Protein AF-S4P3L7-F1 (afdb_monomer_lite)

Radius of gyration: 20.75 Å; chains: 1; bounding box: 25×69×51 Å

Organism: NCBI:txid116150

InterPro domains:
  IPR006578 MADF domain [PF10545] (43-92)

Secondary structure (DSSP, 8-state):
-----------------S--TT------HHHHHHHHHHHHHH-HHHH-TTSGGGG-HHHHHHHHHHHHHHTTS-HHHHHHHHHHHHHHHHT-

Foldseek 3Di:
DDDDDDDPPPDPPPCPPPPAQDPDQDDDPVNLVVLVVCCVPPVCLCPPPPDPNVPPPVSNLVVLCVSCVVRVHHSVNSVVSVVVVVVVVVVD

pLDDT: mean 81.28, std 17.54, range [42.81, 95.0]

Structure (mmCIF, N/CA/C/O backbone):
data_AF-S4P3L7-F1
#
_entry.id   AF-S4P3L7-F1
#
loop_
_atom_site.group_PDB
_atom_site.id
_atom_site.type_symbol
_atom_site.label_atom_id
_atom_site.label_alt_id
_atom_site.label_comp_id
_atom_site.label_asym_id
_atom_site.label_entity_id
_atom_site.label_seq_id
_atom_site.pdbx_PDB_ins_code
_atom_site.Cartn_x
_atom_site.Cartn_y
_atom_site.Cartn_z
_atom_site.occupancy
_atom_site.B_iso_or_equiv
_atom_site.auth_seq_id
_atom_site.auth_comp_id
_atom_site.auth_asym_id
_atom_site.auth_atom_id
_atom_site.pdbx_PDB_model_num
ATOM 1 N N . MET A 1 1 ? 4.671 55.329 -33.146 1.00 55.16 1 MET A N 1
ATOM 2 C CA . MET A 1 1 ? 4.299 54.296 -34.125 1.00 55.16 1 MET A CA 1
ATOM 3 C C . MET A 1 1 ? 5.479 53.339 -34.111 1.00 55.16 1 MET A C 1
ATOM 5 O O . MET A 1 1 ? 6.528 53.740 -34.582 1.00 55.16 1 MET A O 1
ATOM 9 N N . ASP A 1 2 ? 5.501 52.228 -33.372 1.00 48.59 2 ASP A N 1
ATOM 10 C CA . ASP A 1 2 ? 4.436 51.346 -32.862 1.00 48.59 2 ASP A CA 1
ATOM 11 C C . ASP A 1 2 ? 4.956 50.683 -31.560 1.00 48.59 2 ASP A C 1
ATOM 13 O O . ASP A 1 2 ? 6.136 50.365 -31.460 1.00 48.59 2 ASP A O 1
ATOM 17 N N . SER A 1 3 ? 4.222 50.769 -30.446 1.00 50.81 3 SER A N 1
ATOM 18 C CA . SER A 1 3 ? 3.443 49.668 -29.838 1.00 50.81 3 SER A CA 1
ATOM 19 C C . SER A 1 3 ? 4.283 48.421 -29.492 1.00 50.81 3 SER A C 1
ATOM 21 O O . SER A 1 3 ? 4.708 47.693 -30.374 1.00 50.81 3 SER A O 1
ATOM 23 N N . ASN A 1 4 ? 4.6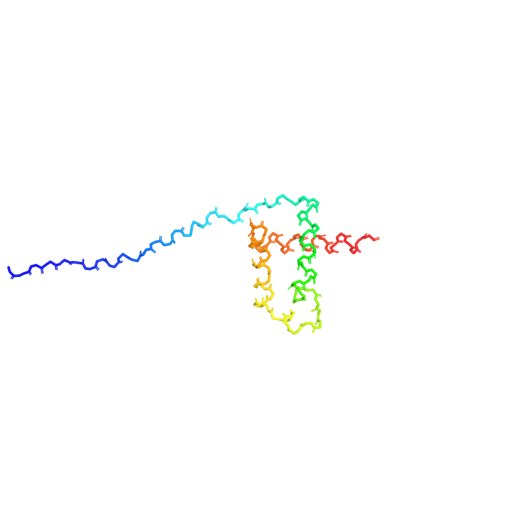41 48.229 -28.216 1.00 46.97 4 ASN A N 1
ATOM 24 C CA . ASN A 1 4 ? 3.905 47.466 -27.178 1.00 46.97 4 ASN A CA 1
ATOM 25 C C . ASN A 1 4 ? 4.491 46.034 -27.060 1.00 46.97 4 ASN A C 1
ATOM 27 O O . ASN A 1 4 ? 4.416 45.263 -28.004 1.00 46.97 4 ASN A O 1
ATOM 31 N N . THR A 1 5 ? 5.310 45.737 -26.048 1.00 52.34 5 THR A N 1
ATOM 32 C CA . THR A 1 5 ? 4.957 45.265 -24.687 1.00 52.34 5 THR A CA 1
ATOM 33 C C . THR A 1 5 ? 4.868 43.741 -24.590 1.00 52.34 5 THR A C 1
ATOM 35 O O . THR A 1 5 ? 4.094 43.097 -25.287 1.00 52.34 5 THR A O 1
ATOM 38 N N . SER A 1 6 ? 5.701 43.225 -23.682 1.00 49.41 6 SER A N 1
ATOM 39 C CA . SER A 1 6 ? 5.791 41.888 -23.093 1.00 49.41 6 SER A CA 1
ATOM 40 C C . SER A 1 6 ? 4.649 40.907 -23.363 1.00 49.41 6 SER A C 1
ATOM 42 O O . SER A 1 6 ? 3.550 41.056 -22.832 1.00 49.41 6 SER A O 1
ATOM 44 N N . SER A 1 7 ? 4.985 39.799 -24.025 1.00 52.19 7 SER A N 1
ATOM 45 C CA . SER A 1 7 ? 4.275 38.530 -23.857 1.00 52.19 7 SER A CA 1
ATOM 46 C C . SER A 1 7 ? 4.687 37.899 -22.529 1.00 52.19 7 SER A C 1
ATOM 48 O O . SER A 1 7 ? 5.708 37.223 -22.434 1.00 52.19 7 SER A O 1
ATOM 50 N N . THR A 1 8 ? 3.905 38.134 -21.480 1.00 50.09 8 THR A N 1
ATOM 51 C CA . THR A 1 8 ? 3.889 37.252 -20.310 1.00 50.09 8 THR A CA 1
ATOM 52 C C . THR A 1 8 ? 3.075 36.018 -20.674 1.00 50.09 8 THR A C 1
ATOM 54 O O . THR A 1 8 ? 1.845 36.076 -20.700 1.00 50.09 8 THR A O 1
ATOM 57 N N . GLU A 1 9 ? 3.749 34.906 -20.969 1.00 54.69 9 GLU A N 1
ATOM 58 C CA . GLU A 1 9 ? 3.099 33.598 -20.988 1.00 54.69 9 GLU A CA 1
ATOM 59 C C . GLU A 1 9 ? 2.686 33.251 -19.555 1.00 54.69 9 GLU A C 1
ATOM 61 O O . GLU A 1 9 ? 3.486 32.852 -18.710 1.00 54.69 9 GLU A O 1
ATOM 66 N N . LEU A 1 10 ? 1.405 33.473 -19.272 1.00 54.72 10 LEU A N 1
ATOM 67 C CA . LEU A 1 10 ? 0.716 32.950 -18.105 1.00 54.72 10 LEU A CA 1
ATOM 68 C C . LEU A 1 10 ? 0.552 31.441 -18.300 1.00 54.72 10 LEU A C 1
ATOM 70 O O . LEU A 1 10 ? -0.467 30.968 -18.796 1.00 54.72 10 LEU A O 1
ATOM 74 N N . THR A 1 11 ? 1.562 30.672 -17.902 1.00 59.09 11 THR A N 1
ATOM 75 C CA . THR A 1 11 ? 1.355 29.256 -17.604 1.00 59.09 11 THR A CA 1
ATOM 76 C C . THR A 1 11 ? 0.433 29.162 -16.387 1.00 59.09 11 THR A C 1
ATOM 78 O O . THR A 1 11 ? 0.733 29.794 -15.366 1.00 59.09 11 THR A O 1
ATOM 81 N N . PRO A 1 12 ? -0.678 28.409 -16.453 1.00 53.09 12 PRO A N 1
ATOM 82 C CA . PRO A 1 12 ? -1.560 28.231 -15.315 1.00 53.09 12 PRO A CA 1
ATOM 83 C C . PRO A 1 12 ? -0.773 27.560 -14.194 1.00 53.09 12 PRO A C 1
ATOM 85 O O . PRO A 1 12 ? -0.315 26.421 -14.301 1.00 53.09 12 PRO A O 1
ATOM 88 N N . LYS A 1 13 ? -0.606 28.334 -13.125 1.00 46.19 13 LYS A N 1
ATOM 89 C CA . LYS A 1 13 ? -0.109 27.934 -11.820 1.00 46.19 13 LYS A CA 1
ATOM 90 C C . LYS A 1 13 ? -0.986 26.771 -11.352 1.00 46.19 13 LYS A C 1
ATOM 92 O O . LYS A 1 13 ? -2.075 26.974 -10.828 1.00 46.19 13 LYS A O 1
ATOM 97 N N . THR A 1 14 ? -0.548 25.543 -11.619 1.00 48.56 14 THR A N 1
ATOM 98 C CA . THR A 1 14 ? -1.096 24.379 -10.928 1.00 48.56 14 THR A CA 1
ATOM 99 C C . THR A 1 14 ? -0.515 24.474 -9.531 1.00 48.56 14 THR A C 1
ATOM 101 O O . THR A 1 14 ? 0.594 24.017 -9.271 1.00 48.56 14 THR A O 1
ATOM 104 N N . GLU A 1 15 ? -1.224 25.196 -8.667 1.00 45.56 15 GLU A N 1
ATOM 105 C CA . GLU A 1 15 ? -1.028 25.174 -7.225 1.00 45.56 15 GLU A CA 1
ATOM 106 C C . GLU A 1 15 ? -1.422 23.770 -6.749 1.00 45.56 15 GLU A C 1
ATOM 108 O O . GLU A 1 15 ? -2.500 23.535 -6.218 1.00 45.56 15 GLU A O 1
ATOM 113 N N . VAL A 1 16 ? -0.554 22.794 -7.021 1.00 57.09 16 VAL A N 1
ATOM 114 C CA . VAL A 1 16 ? -0.435 21.619 -6.166 1.00 57.09 16 VAL A CA 1
ATOM 115 C C . VAL A 1 16 ? 0.174 22.149 -4.884 1.00 57.09 16 VAL A C 1
ATOM 117 O O . VAL A 1 16 ? 1.383 22.351 -4.789 1.00 57.09 16 VAL A O 1
ATOM 120 N N . ASP A 1 17 ? -0.714 22.495 -3.962 1.00 42.81 17 ASP A N 1
ATOM 121 C CA . ASP A 1 17 ? -0.387 22.824 -2.589 1.00 42.81 17 ASP A CA 1
ATOM 122 C C . ASP A 1 17 ? 0.557 21.734 -2.034 1.00 42.81 17 ASP A C 1
ATOM 124 O O . ASP A 1 17 ? 0.182 20.556 -2.020 1.00 42.81 17 ASP A O 1
ATOM 128 N N . PRO A 1 18 ? 1.815 22.061 -1.682 1.00 56.78 18 PRO A N 1
ATOM 129 C CA . PRO A 1 18 ? 2.763 21.072 -1.184 1.00 56.78 18 PRO A CA 1
ATOM 130 C C . PRO A 1 18 ? 2.556 20.732 0.305 1.00 56.78 18 PRO A C 1
ATOM 132 O O . PRO A 1 18 ? 3.344 19.956 0.851 1.00 56.78 18 PRO A O 1
ATOM 135 N N . ASP A 1 19 ? 1.519 21.254 0.973 1.00 48.53 19 ASP A N 1
ATOM 136 C CA . ASP A 1 19 ? 1.290 21.071 2.412 1.00 48.53 19 ASP A CA 1
ATOM 137 C C . ASP A 1 19 ? 0.295 19.941 2.731 1.00 48.53 19 ASP A C 1
ATOM 139 O O . ASP A 1 19 ? -0.688 20.109 3.445 1.00 48.53 19 ASP A O 1
ATOM 143 N N . ASP A 1 20 ? 0.535 18.741 2.200 1.00 52.62 20 ASP A N 1
ATOM 144 C CA . ASP A 1 20 ? -0.289 17.567 2.532 1.00 52.62 20 ASP A CA 1
ATOM 145 C C . ASP A 1 20 ? 0.534 16.298 2.784 1.00 52.62 20 ASP A C 1
ATOM 147 O O . ASP A 1 20 ? 0.107 15.162 2.589 1.00 52.62 20 ASP A O 1
ATOM 151 N N . THR A 1 21 ? 1.767 16.465 3.254 1.00 54.09 21 THR A N 1
ATOM 152 C CA . THR A 1 21 ? 2.646 15.329 3.579 1.00 54.09 21 THR A CA 1
ATOM 153 C C . THR A 1 21 ? 2.255 14.613 4.879 1.00 54.09 21 THR A C 1
ATOM 155 O O . THR A 1 21 ? 2.785 13.544 5.172 1.00 54.09 21 THR A O 1
ATOM 158 N N . SER A 1 22 ? 1.289 15.139 5.645 1.00 57.91 22 SER A N 1
ATOM 159 C CA . SER A 1 22 ? 0.933 14.641 6.985 1.00 57.91 22 SER A CA 1
ATOM 160 C C . SER A 1 22 ? -0.517 14.158 7.146 1.00 57.91 22 SER A C 1
ATOM 162 O O . SER A 1 22 ? -1.032 14.161 8.268 1.00 57.91 22 SER A O 1
ATOM 164 N N . LYS A 1 23 ? -1.181 13.675 6.083 1.00 64.56 23 LYS A N 1
ATOM 165 C CA . LYS A 1 23 ? -2.471 12.963 6.214 1.00 64.56 23 LYS A CA 1
ATOM 166 C C . LYS A 1 23 ? -2.310 11.641 6.962 1.00 64.56 23 LYS A C 1
ATOM 168 O O . LYS A 1 23 ? -2.172 10.568 6.372 1.00 64.56 23 LYS A O 1
ATOM 173 N N . ARG A 1 24 ? -2.350 11.721 8.293 1.00 70.19 24 ARG A N 1
ATOM 174 C CA . ARG A 1 24 ? -2.421 10.559 9.179 1.00 70.19 24 ARG A CA 1
ATOM 175 C C . ARG A 1 24 ? -3.779 9.892 8.994 1.00 70.19 24 ARG A C 1
ATOM 177 O O . ARG A 1 24 ? -4.798 10.411 9.443 1.00 70.19 24 ARG A O 1
ATOM 184 N N . VAL A 1 25 ? -3.787 8.734 8.343 1.00 81.31 25 VAL A N 1
ATOM 185 C CA . VAL A 1 25 ? -4.996 7.917 8.218 1.00 81.31 25 VAL A CA 1
ATOM 186 C C . VAL A 1 25 ? -5.325 7.299 9.562 1.00 81.31 25 VAL A C 1
ATOM 188 O O . VAL A 1 25 ? -4.498 6.623 10.180 1.00 81.31 25 VAL A O 1
ATOM 191 N N . GLN A 1 26 ? -6.569 7.477 9.995 1.00 86.56 26 GLN A N 1
ATOM 192 C CA . GLN A 1 26 ? -7.110 6.678 11.078 1.00 86.56 26 GLN A CA 1
ATOM 193 C C . GLN A 1 26 ? -7.425 5.275 10.548 1.00 86.56 26 GLN A C 1
ATOM 195 O O . GLN A 1 26 ? -8.386 5.053 9.808 1.00 86.56 26 GLN A O 1
ATOM 200 N N . TRP A 1 27 ? -6.590 4.313 10.929 1.00 91.00 27 TRP A N 1
ATOM 201 C CA . TRP A 1 27 ? -6.774 2.912 10.570 1.00 91.00 27 TRP A CA 1
ATOM 202 C C . TRP A 1 27 ? -7.857 2.267 11.431 1.00 91.00 27 TRP A C 1
ATOM 204 O O . TRP A 1 27 ? -7.569 1.671 12.467 1.00 91.00 27 TRP A O 1
ATOM 214 N N . THR A 1 28 ? -9.106 2.378 10.991 1.00 93.38 28 THR A N 1
ATOM 215 C CA . THR A 1 28 ? -10.216 1.585 11.530 1.00 93.38 28 THR A CA 1
ATOM 216 C C . THR A 1 28 ? -10.074 0.116 11.118 1.00 93.38 28 THR A C 1
ATOM 218 O O . THR A 1 28 ? -9.330 -0.212 10.184 1.00 93.38 28 THR A O 1
ATOM 221 N N . SER A 1 29 ? -10.787 -0.786 11.798 1.00 93.50 29 SER A N 1
ATOM 222 C CA . SER A 1 29 ? -10.815 -2.209 11.428 1.00 93.50 29 SER A CA 1
ATOM 223 C C . SER A 1 29 ? -11.295 -2.400 9.990 1.00 93.50 29 SER A C 1
ATOM 225 O O . SER A 1 29 ? -10.672 -3.135 9.236 1.00 93.50 29 SER A O 1
ATOM 227 N N . GLU A 1 30 ? -12.329 -1.662 9.581 1.00 93.62 30 GLU A N 1
ATOM 228 C CA . GLU A 1 30 ? -12.865 -1.689 8.216 1.00 93.62 30 GLU A CA 1
ATOM 229 C C . GLU A 1 30 ? -11.822 -1.264 7.173 1.00 93.62 30 GLU A C 1
ATOM 231 O O . GLU A 1 30 ? -11.552 -2.007 6.231 1.00 93.62 30 GLU A O 1
ATOM 236 N N . ASN A 1 31 ? -11.156 -0.120 7.374 1.00 92.12 31 ASN A N 1
ATOM 237 C CA . ASN A 1 31 ? -10.109 0.345 6.460 1.00 92.12 31 ASN A CA 1
ATOM 238 C C . ASN A 1 31 ? -8.912 -0.608 6.426 1.00 92.12 31 ASN A C 1
ATOM 240 O O . ASN A 1 31 ? -8.287 -0.782 5.383 1.00 92.12 31 ASN A O 1
ATOM 244 N N . THR A 1 32 ? -8.591 -1.235 7.558 1.00 94.12 32 THR A N 1
ATOM 245 C CA . THR A 1 32 ? -7.511 -2.222 7.639 1.00 94.12 32 THR A CA 1
ATOM 246 C C . THR A 1 32 ? -7.860 -3.486 6.854 1.00 94.12 32 THR A C 1
ATOM 248 O O . THR A 1 32 ? -7.034 -3.948 6.072 1.00 94.12 32 THR A O 1
ATOM 251 N N . VAL A 1 33 ? -9.079 -4.015 7.002 1.00 95.00 33 VAL A N 1
ATOM 252 C CA . VAL A 1 33 ? -9.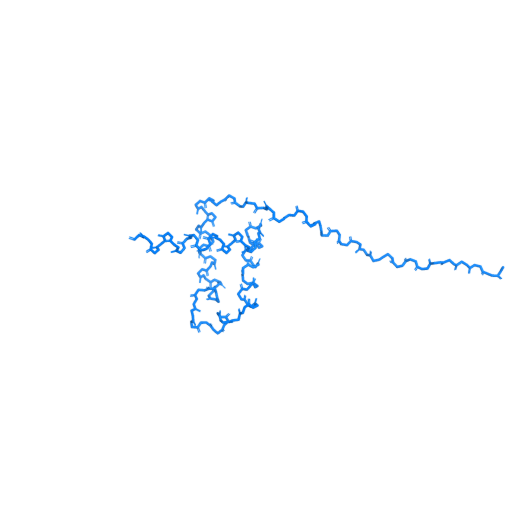556 -5.172 6.226 1.00 95.00 33 VAL A CA 1
ATOM 253 C C . VAL A 1 33 ? -9.561 -4.840 4.738 1.00 95.00 33 VAL A C 1
ATOM 255 O O . VAL A 1 33 ? -8.966 -5.568 3.950 1.00 95.00 33 VAL A O 1
ATOM 258 N N . LYS A 1 34 ? -10.119 -3.686 4.358 1.00 94.88 34 LYS A N 1
ATOM 259 C CA . LYS A 1 34 ? -10.112 -3.219 2.968 1.00 94.88 34 LYS A CA 1
ATOM 260 C C . LYS A 1 34 ? -8.691 -3.097 2.409 1.00 94.88 34 LYS A C 1
ATOM 262 O O . LYS A 1 34 ? -8.455 -3.477 1.266 1.00 94.88 34 LYS A O 1
ATOM 267 N N . LEU A 1 35 ? -7.735 -2.597 3.199 1.00 94.50 35 LEU A N 1
ATOM 268 C CA . LEU A 1 35 ? -6.332 -2.507 2.780 1.00 94.50 35 LEU A CA 1
ATOM 269 C C . LEU A 1 35 ? -5.764 -3.894 2.487 1.00 94.50 35 LEU A C 1
ATOM 271 O O . LEU A 1 35 ? -5.122 -4.069 1.457 1.00 94.50 35 LEU A O 1
ATOM 275 N N . ILE A 1 36 ? -6.001 -4.862 3.374 1.00 93.81 36 ILE A N 1
ATOM 276 C CA . ILE A 1 36 ? -5.522 -6.238 3.211 1.00 93.81 36 ILE A CA 1
ATOM 277 C C . ILE A 1 36 ? -6.131 -6.870 1.956 1.00 93.81 36 ILE A C 1
ATOM 279 O O . ILE A 1 36 ? -5.395 -7.441 1.156 1.00 93.81 36 ILE A O 1
ATOM 283 N N . GLU A 1 37 ? -7.436 -6.709 1.731 1.00 94.44 37 GLU A N 1
ATOM 284 C CA . GLU A 1 37 ? -8.114 -7.260 0.553 1.00 94.44 37 GLU A CA 1
ATOM 285 C C . GLU A 1 37 ? -7.561 -6.703 -0.764 1.00 94.44 37 GLU A C 1
ATOM 287 O O . GLU A 1 37 ? -7.278 -7.466 -1.690 1.00 94.44 37 GLU A O 1
ATOM 292 N N . VAL A 1 38 ? -7.394 -5.378 -0.860 1.00 93.62 38 VAL A N 1
ATOM 293 C CA . VAL A 1 38 ? -6.837 -4.734 -2.063 1.00 93.62 38 VAL A CA 1
ATOM 294 C C . VAL A 1 38 ? -5.367 -5.122 -2.235 1.00 93.62 38 VAL A C 1
ATOM 296 O O . VAL A 1 38 ? -4.919 -5.423 -3.343 1.00 93.62 38 VAL A O 1
ATOM 299 N N . PHE A 1 39 ? -4.609 -5.178 -1.140 1.00 93.25 39 PHE A N 1
ATOM 300 C CA . PHE A 1 39 ? -3.209 -5.585 -1.154 1.00 93.25 39 PHE A CA 1
ATOM 301 C C . PHE A 1 39 ? -3.026 -7.018 -1.675 1.00 93.25 39 PHE A C 1
ATOM 303 O O . PHE A 1 39 ? -2.176 -7.268 -2.534 1.00 93.25 39 PHE A O 1
ATOM 310 N N . GLU A 1 40 ? -3.845 -7.954 -1.204 1.00 92.88 40 GLU A N 1
ATOM 311 C CA . GLU A 1 40 ? -3.805 -9.354 -1.620 1.00 92.88 40 GLU A CA 1
ATOM 312 C C . GLU A 1 40 ? -4.218 -9.523 -3.091 1.00 92.88 40 GLU A C 1
ATOM 314 O O . GLU A 1 40 ? -3.518 -10.181 -3.866 1.00 92.88 40 GLU A O 1
ATOM 319 N N . LYS A 1 41 ? -5.330 -8.903 -3.504 1.00 92.25 41 LYS A N 1
ATOM 320 C CA . LYS A 1 41 ? -5.918 -9.112 -4.837 1.00 92.25 41 LYS A CA 1
ATOM 321 C C . LYS A 1 41 ? -5.173 -8.368 -5.942 1.00 92.25 41 LYS A C 1
ATOM 323 O O . LYS A 1 41 ? -4.916 -8.943 -7.002 1.00 92.25 41 LYS A O 1
ATOM 328 N N . GLU A 1 42 ? -4.829 -7.106 -5.700 1.00 90.44 42 GLU A N 1
ATOM 329 C CA . GLU A 1 42 ? -4.399 -6.166 -6.743 1.00 90.44 42 GLU A CA 1
ATOM 330 C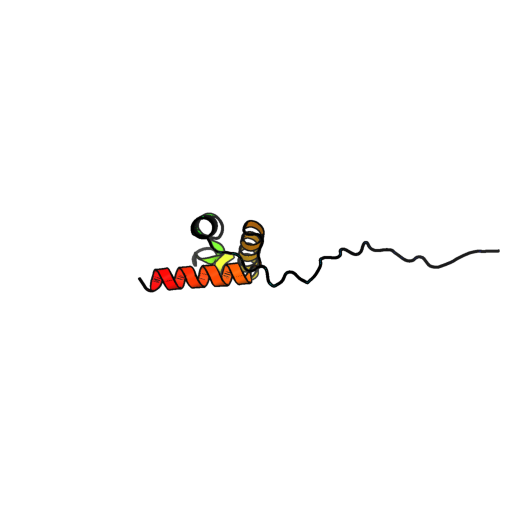 C . GLU A 1 42 ? -2.902 -5.844 -6.683 1.00 90.44 42 GLU A C 1
ATOM 332 O O . GLU A 1 42 ? -2.311 -5.450 -7.687 1.00 90.44 42 GLU A O 1
ATOM 337 N N . CYS A 1 43 ? -2.260 -6.050 -5.530 1.00 91.69 43 CYS A N 1
ATOM 338 C CA . CYS A 1 43 ? -0.876 -5.637 -5.295 1.00 91.69 43 CYS A CA 1
ATOM 339 C C . CYS A 1 43 ? 0.090 -6.822 -5.139 1.00 91.69 43 CYS A C 1
ATOM 341 O O . CYS A 1 43 ? 1.009 -6.767 -4.321 1.00 91.69 43 CYS A O 1
ATOM 343 N N . LYS A 1 44 ? -0.064 -7.878 -5.952 1.00 92.12 44 LYS A N 1
ATOM 344 C CA . LYS A 1 44 ? 0.825 -9.065 -5.954 1.00 92.12 44 LYS A CA 1
ATOM 345 C C . LYS A 1 44 ? 2.303 -8.702 -6.077 1.00 92.12 44 LYS A C 1
ATOM 347 O O . LYS A 1 44 ? 3.159 -9.301 -5.444 1.00 92.12 44 LYS A O 1
ATOM 352 N N . GLU A 1 45 ? 2.598 -7.646 -6.820 1.00 91.75 45 GLU A N 1
ATOM 353 C CA . GLU A 1 45 ? 3.933 -7.067 -6.990 1.00 91.75 45 GLU A CA 1
ATOM 354 C C . GLU A 1 45 ? 4.584 -6.655 -5.654 1.00 91.75 45 GLU A C 1
ATOM 356 O O . GLU A 1 45 ? 5.804 -6.633 -5.540 1.00 91.75 45 GLU A O 1
ATOM 361 N N . LEU A 1 46 ? 3.796 -6.349 -4.619 1.00 89.94 46 LEU A N 1
ATOM 362 C CA . LEU A 1 46 ? 4.301 -5.931 -3.311 1.00 89.94 46 LEU A CA 1
ATOM 363 C C . LEU A 1 46 ? 4.644 -7.096 -2.375 1.00 89.94 46 LEU A C 1
ATOM 365 O O . LEU A 1 46 ? 5.450 -6.900 -1.460 1.00 89.94 46 LEU A O 1
ATOM 369 N N . TRP A 1 47 ? 4.057 -8.281 -2.570 1.00 90.06 47 TRP A N 1
ATOM 370 C CA . TRP A 1 47 ? 4.190 -9.397 -1.624 1.00 90.06 47 TRP A CA 1
ATOM 371 C C . TRP A 1 47 ? 4.566 -10.741 -2.244 1.00 90.06 47 TRP A C 1
ATOM 373 O O . TRP A 1 47 ? 5.184 -11.543 -1.548 1.00 90.06 47 TRP A O 1
ATOM 383 N N . ASP A 1 48 ? 4.251 -10.988 -3.516 1.00 91.44 48 ASP A N 1
ATOM 384 C CA . ASP A 1 48 ? 4.564 -12.240 -4.202 1.00 91.44 48 ASP A CA 1
ATOM 385 C C . ASP A 1 48 ? 5.975 -12.177 -4.816 1.00 91.44 48 ASP A C 1
ATOM 387 O O . ASP A 1 48 ? 6.179 -11.488 -5.820 1.00 91.44 48 ASP A O 1
ATOM 391 N N . PRO A 1 49 ? 6.966 -12.907 -4.267 1.00 89.31 49 PRO A N 1
ATOM 392 C CA . PRO A 1 49 ? 8.333 -12.908 -4.786 1.00 89.31 49 PRO A CA 1
ATOM 393 C C . PRO A 1 49 ? 8.461 -13.579 -6.162 1.00 89.31 49 PRO A C 1
ATOM 395 O O . PRO A 1 49 ? 9.488 -13.417 -6.824 1.00 89.31 49 PRO A O 1
ATOM 398 N N . LYS A 1 50 ? 7.454 -14.349 -6.597 1.00 92.44 50 LYS A N 1
ATOM 399 C CA . LYS A 1 50 ? 7.414 -14.968 -7.930 1.00 92.44 50 LYS A CA 1
ATOM 400 C C . LYS A 1 50 ? 6.891 -14.001 -8.991 1.00 92.44 50 LYS A C 1
ATOM 402 O O . LYS A 1 50 ? 7.084 -14.251 -10.181 1.00 92.44 50 LYS A O 1
ATOM 407 N N . HIS A 1 51 ? 6.260 -12.900 -8.585 1.00 90.69 51 HIS A N 1
ATOM 408 C CA . HIS A 1 51 ? 5.776 -11.891 -9.510 1.00 90.69 51 HIS A CA 1
ATOM 409 C C . HIS A 1 51 ? 6.958 -11.144 -10.140 1.00 90.69 51 HIS A C 1
ATOM 411 O O . HIS A 1 51 ? 7.800 -10.583 -9.442 1.00 9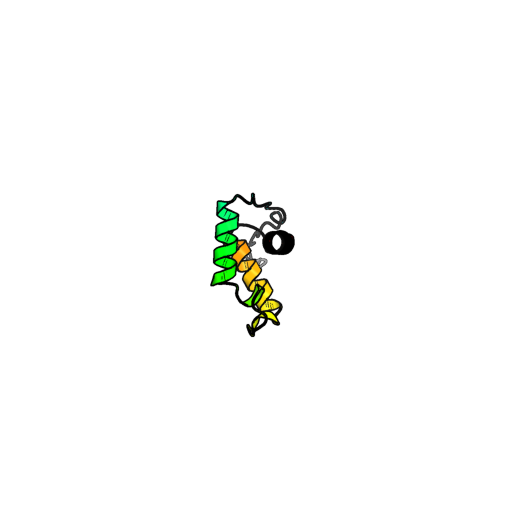0.69 51 HIS A O 1
ATOM 417 N N . HIS A 1 52 ? 7.016 -11.090 -11.472 1.00 91.31 52 HIS A N 1
ATOM 418 C CA . HIS A 1 52 ? 8.100 -10.427 -12.211 1.00 91.31 52 HIS A CA 1
ATOM 419 C C . HIS A 1 52 ? 8.338 -8.962 -11.787 1.00 91.31 52 HIS A C 1
ATOM 421 O O . HIS A 1 52 ? 9.484 -8.540 -11.653 1.00 91.31 52 HIS A O 1
ATOM 427 N N . LEU A 1 53 ? 7.267 -8.221 -11.477 1.00 91.56 53 LEU A N 1
ATOM 428 C CA . LEU 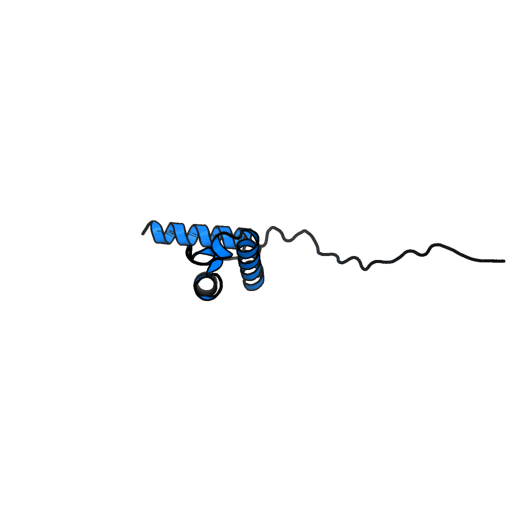A 1 53 ? 7.332 -6.829 -11.010 1.00 91.56 53 LEU A CA 1
ATOM 429 C C . LEU A 1 53 ? 7.714 -6.669 -9.528 1.00 91.56 53 LEU A C 1
ATOM 431 O O . LEU A 1 53 ? 7.929 -5.552 -9.078 1.00 91.56 53 LEU A O 1
ATOM 435 N N . ASN A 1 54 ? 7.864 -7.750 -8.756 1.00 90.69 54 ASN A N 1
ATOM 436 C CA . ASN A 1 54 ? 8.294 -7.649 -7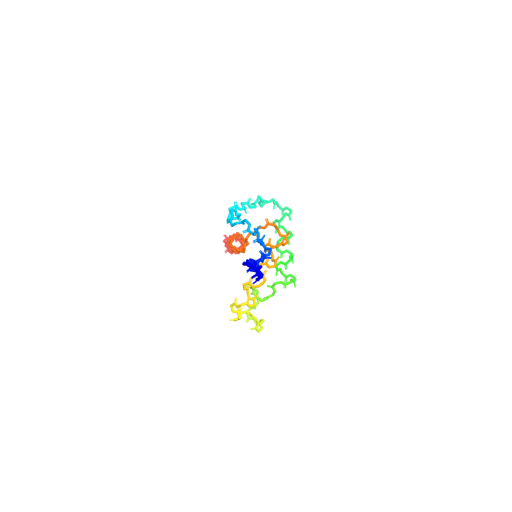.355 1.00 90.69 54 ASN A CA 1
ATOM 437 C C . ASN A 1 54 ? 9.725 -7.107 -7.217 1.00 90.69 54 ASN A C 1
ATOM 439 O O . ASN A 1 54 ? 10.053 -6.388 -6.275 1.00 90.69 54 ASN A O 1
ATOM 443 N N . LYS A 1 55 ? 10.584 -7.399 -8.196 1.00 89.62 55 LYS A N 1
ATOM 444 C CA . LYS A 1 55 ? 11.948 -6.857 -8.244 1.00 89.62 55 LYS A CA 1
ATOM 445 C C . LYS A 1 55 ? 12.001 -5.445 -8.825 1.00 89.62 55 LYS A C 1
ATOM 447 O O . LYS A 1 55 ? 13.028 -4.780 -8.703 1.00 89.62 55 LYS A O 1
ATOM 452 N N . ASP A 1 56 ? 10.914 -4.992 -9.443 1.00 93.44 56 ASP A N 1
ATOM 453 C CA . ASP A 1 56 ? 10.822 -3.671 -10.041 1.00 93.44 56 ASP A CA 1
ATOM 454 C C . ASP A 1 56 ? 10.433 -2.640 -8.974 1.00 93.44 56 ASP A C 1
ATOM 456 O O . ASP A 1 56 ? 9.321 -2.617 -8.440 1.00 93.44 56 ASP A O 1
ATOM 460 N N . ARG A 1 57 ? 11.386 -1.764 -8.648 1.00 92.19 57 ARG A N 1
ATOM 461 C CA . ARG A 1 57 ? 11.184 -0.698 -7.664 1.00 92.19 57 ARG A CA 1
ATOM 462 C C . ARG A 1 57 ? 10.107 0.295 -8.105 1.00 92.19 57 ARG A C 1
ATOM 464 O O . ARG A 1 57 ? 9.363 0.764 -7.248 1.00 92.19 57 ARG A O 1
ATOM 471 N N . ALA A 1 58 ? 10.035 0.620 -9.394 1.00 93.38 58 ALA A N 1
ATOM 472 C CA . ALA A 1 58 ? 9.073 1.580 -9.918 1.00 93.38 58 ALA A CA 1
ATOM 473 C C . ALA A 1 58 ? 7.657 0.995 -9.889 1.00 93.38 58 ALA A C 1
ATOM 475 O O . ALA A 1 58 ? 6.739 1.659 -9.415 1.00 93.38 58 ALA A O 1
ATOM 476 N N . ALA A 1 59 ? 7.495 -0.269 -10.290 1.00 92.19 59 ALA A N 1
ATOM 477 C CA . ALA A 1 59 ? 6.203 -0.952 -10.227 1.00 92.19 59 ALA A CA 1
ATOM 478 C C . ALA A 1 59 ? 5.686 -1.057 -8.782 1.00 92.19 59 ALA A C 1
ATOM 480 O O . ALA A 1 59 ? 4.550 -0.685 -8.484 1.00 92.19 59 ALA A O 1
ATOM 481 N N . ARG A 1 60 ? 6.560 -1.441 -7.840 1.00 93.12 60 ARG A N 1
ATOM 482 C CA . ARG A 1 60 ? 6.218 -1.458 -6.410 1.00 93.12 60 ARG A CA 1
ATOM 483 C C . ARG A 1 60 ? 5.803 -0.083 -5.892 1.00 93.12 60 ARG A C 1
ATOM 485 O O . ARG A 1 60 ? 4.813 0.023 -5.174 1.00 93.12 60 ARG A O 1
ATOM 492 N N . GLN A 1 61 ? 6.537 0.965 -6.253 1.00 93.81 61 GLN A N 1
ATOM 493 C CA . GLN A 1 61 ? 6.193 2.324 -5.843 1.00 93.81 61 GLN A CA 1
ATOM 494 C C . GLN A 1 61 ? 4.836 2.756 -6.420 1.00 93.81 61 GLN A C 1
ATOM 496 O O . GLN A 1 61 ? 3.991 3.240 -5.672 1.00 93.81 61 GLN A O 1
ATOM 501 N N . ALA A 1 62 ? 4.570 2.471 -7.697 1.00 94.06 62 ALA A N 1
ATOM 502 C CA . ALA A 1 62 ? 3.293 2.775 -8.339 1.00 94.06 62 ALA A CA 1
ATOM 503 C C . ALA A 1 62 ? 2.104 2.076 -7.651 1.00 94.06 62 ALA A C 1
ATOM 505 O O . ALA A 1 62 ? 1.037 2.668 -7.495 1.00 94.06 62 ALA A O 1
ATOM 506 N N . ARG A 1 63 ? 2.275 0.834 -7.173 1.00 93.56 63 ARG A N 1
ATOM 507 C CA . ARG A 1 63 ? 1.234 0.137 -6.393 1.00 93.56 63 ARG A CA 1
ATOM 508 C C . ARG A 1 63 ? 1.007 0.755 -5.017 1.00 93.56 63 ARG A C 1
ATOM 510 O O . ARG A 1 63 ? -0.138 0.839 -4.577 1.00 93.56 63 ARG A O 1
ATOM 517 N N . LEU A 1 64 ? 2.062 1.216 -4.347 1.00 93.88 64 LEU A N 1
ATOM 518 C CA . LEU A 1 64 ? 1.923 1.942 -3.081 1.00 93.88 64 LEU A CA 1
ATOM 519 C C . LEU A 1 64 ? 1.213 3.287 -3.274 1.00 93.88 64 LEU A C 1
ATOM 521 O O . LEU A 1 64 ? 0.379 3.646 -2.451 1.00 93.88 64 LEU A O 1
ATOM 525 N N . GLU A 1 65 ? 1.501 4.003 -4.359 1.00 93.56 65 GLU A N 1
ATOM 526 C CA . GLU A 1 65 ? 0.814 5.249 -4.724 1.00 93.56 65 GLU A CA 1
ATOM 527 C C . GLU A 1 65 ? -0.649 5.012 -5.100 1.00 93.56 65 GLU A C 1
ATOM 529 O O . GLU A 1 65 ? -1.523 5.778 -4.700 1.00 93.56 65 GLU A O 1
ATOM 534 N N . HIS A 1 66 ? -0.946 3.911 -5.792 1.00 92.88 66 HIS A N 1
ATOM 535 C CA . HIS A 1 66 ? -2.321 3.505 -6.063 1.00 92.88 66 HIS A CA 1
ATOM 536 C C . HIS A 1 66 ? -3.108 3.284 -4.762 1.00 92.88 66 HIS A C 1
ATOM 538 O O . HIS A 1 66 ? -4.180 3.861 -4.582 1.00 92.88 66 HIS A O 1
ATOM 544 N N . LEU A 1 67 ? -2.550 2.516 -3.819 1.00 92.75 67 LEU A N 1
ATOM 545 C CA . LEU A 1 67 ? -3.141 2.335 -2.491 1.00 92.75 67 LEU A CA 1
ATOM 546 C C . LEU A 1 67 ? -3.279 3.674 -1.756 1.00 92.75 67 LEU A C 1
ATOM 548 O O . LEU A 1 67 ? -4.315 3.946 -1.156 1.00 92.75 67 LEU A O 1
ATOM 552 N N . ALA A 1 68 ? -2.272 4.539 -1.838 1.00 92.50 68 ALA A N 1
ATOM 553 C CA . ALA A 1 68 ? -2.319 5.862 -1.231 1.00 92.50 68 ALA A CA 1
ATOM 554 C C . ALA A 1 68 ? -3.507 6.686 -1.764 1.00 92.50 68 ALA A C 1
ATOM 556 O O . ALA A 1 68 ? -4.247 7.270 -0.974 1.00 92.50 68 ALA A O 1
ATOM 557 N N . GLY A 1 69 ? -3.765 6.637 -3.074 1.00 90.50 69 GLY A N 1
ATOM 558 C CA . GLY A 1 69 ? -4.939 7.248 -3.697 1.00 90.50 69 GLY A CA 1
ATOM 559 C C . GLY A 1 69 ? -6.268 6.658 -3.209 1.00 90.50 69 GLY A C 1
ATOM 560 O O . GLY A 1 69 ? -7.185 7.408 -2.884 1.00 90.50 69 GLY A O 1
ATOM 561 N N . VAL A 1 70 ? -6.367 5.329 -3.082 1.00 90.88 70 VAL A N 1
ATOM 562 C CA . VAL A 1 70 ? -7.586 4.640 -2.602 1.00 90.88 70 VAL A CA 1
ATOM 563 C C . VAL A 1 70 ? -7.935 5.016 -1.157 1.00 90.88 70 VAL A C 1
ATOM 565 O O . VAL A 1 70 ? -9.112 5.131 -0.815 1.00 90.88 70 VAL A O 1
ATOM 568 N N . PHE A 1 71 ? -6.923 5.215 -0.311 1.00 90.06 71 PHE A N 1
ATOM 569 C CA . PHE A 1 71 ? -7.085 5.541 1.110 1.00 90.06 71 PHE A CA 1
ATOM 570 C C . PHE A 1 71 ? -6.913 7.036 1.421 1.00 90.06 71 PHE A C 1
ATOM 572 O O . PHE A 1 71 ? -6.865 7.404 2.594 1.00 90.06 71 PHE A O 1
ATOM 579 N N . ALA A 1 72 ? -6.835 7.889 0.390 1.00 89.12 72 ALA A N 1
ATOM 580 C CA . ALA A 1 72 ? -6.632 9.336 0.504 1.00 89.12 72 ALA A CA 1
ATOM 581 C C . ALA A 1 72 ? -5.467 9.709 1.447 1.00 89.12 72 ALA A C 1
ATOM 583 O O . ALA A 1 72 ? -5.602 10.539 2.347 1.00 89.12 72 ALA A O 1
ATOM 584 N N . THR A 1 73 ? -4.322 9.059 1.254 1.00 90.19 73 THR A N 1
ATOM 585 C CA . THR A 1 73 ? -3.120 9.178 2.087 1.00 90.19 73 THR A CA 1
ATOM 586 C C . THR A 1 73 ? -1.857 9.219 1.233 1.00 90.19 73 THR A C 1
ATOM 588 O O . THR A 1 73 ? -1.934 9.442 0.029 1.00 90.19 73 THR A O 1
ATOM 591 N N . ASN A 1 74 ? -0.691 9.011 1.844 1.00 91.06 74 ASN A N 1
ATOM 592 C CA . ASN A 1 74 ? 0.591 8.916 1.160 1.00 91.06 74 ASN A CA 1
ATOM 593 C C . ASN A 1 74 ? 1.118 7.466 1.134 1.00 91.06 74 ASN A C 1
ATOM 595 O O . ASN A 1 74 ? 0.744 6.611 1.942 1.00 91.06 74 ASN A O 1
ATOM 599 N N . SER A 1 75 ? 2.013 7.178 0.187 1.00 91.50 75 SER A N 1
ATOM 600 C CA . SER A 1 75 ? 2.603 5.844 0.018 1.00 91.50 75 SER A CA 1
ATOM 601 C C . SER A 1 75 ? 3.420 5.390 1.233 1.00 91.50 75 SER A C 1
ATOM 603 O O . SER A 1 75 ? 3.565 4.189 1.466 1.00 91.50 75 SER A O 1
ATOM 605 N N . GLU A 1 76 ? 3.957 6.330 2.016 1.00 91.50 76 GLU A N 1
ATOM 606 C CA . GLU A 1 76 ? 4.743 6.029 3.215 1.00 91.50 76 GLU A CA 1
ATOM 607 C C . GLU A 1 76 ? 3.874 5.467 4.345 1.00 91.50 76 GLU A C 1
ATOM 609 O O . GLU A 1 76 ? 4.258 4.483 4.978 1.00 91.50 76 GLU A O 1
ATOM 614 N N . GLU A 1 77 ? 2.688 6.034 4.570 1.00 91.62 77 GLU A N 1
ATOM 615 C CA . GLU A 1 77 ? 1.699 5.559 5.542 1.00 91.62 77 GLU A CA 1
ATOM 616 C C . GLU A 1 77 ? 1.183 4.171 5.159 1.00 91.62 77 GLU A C 1
ATOM 618 O O . GLU A 1 77 ? 1.111 3.285 6.014 1.00 91.62 77 GLU A O 1
ATOM 623 N N . ILE A 1 78 ? 0.916 3.936 3.869 1.00 93.44 78 ILE A N 1
ATOM 624 C CA . ILE A 1 78 ? 0.581 2.599 3.360 1.00 93.44 78 ILE A CA 1
ATOM 625 C C . ILE A 1 78 ? 1.717 1.614 3.647 1.00 93.44 78 ILE A C 1
ATOM 627 O O . ILE A 1 78 ? 1.488 0.556 4.235 1.00 93.44 78 ILE A O 1
ATOM 631 N N . SER A 1 79 ? 2.951 1.959 3.270 1.00 92.62 79 SER A N 1
ATOM 632 C CA . SER A 1 79 ? 4.126 1.106 3.474 1.00 92.62 79 SER A CA 1
ATOM 633 C C . SER A 1 79 ? 4.329 0.767 4.955 1.00 92.62 79 SER A C 1
ATOM 635 O O . SER A 1 79 ? 4.510 -0.399 5.319 1.00 92.62 79 SER A O 1
ATOM 637 N N . ARG A 1 80 ? 4.204 1.769 5.834 1.00 93.31 80 ARG A N 1
ATOM 638 C CA . ARG A 1 80 ? 4.303 1.611 7.289 1.00 93.31 80 ARG A CA 1
ATOM 639 C C . ARG A 1 80 ? 3.199 0.713 7.838 1.00 93.31 80 ARG A C 1
ATOM 641 O O . ARG A 1 80 ? 3.482 -0.187 8.627 1.00 93.31 80 ARG A O 1
ATOM 648 N N . LYS A 1 81 ? 1.948 0.916 7.413 1.00 94.25 81 LYS A N 1
ATOM 649 C CA . LYS A 1 81 ? 0.816 0.089 7.845 1.00 94.25 81 LYS A CA 1
ATOM 650 C C . LYS A 1 81 ? 0.986 -1.362 7.403 1.00 94.25 81 LYS A C 1
ATOM 652 O O . LYS A 1 81 ? 0.808 -2.255 8.227 1.00 94.25 81 LYS A O 1
ATOM 657 N N . LEU A 1 82 ? 1.378 -1.602 6.152 1.00 93.12 82 LEU A N 1
ATOM 658 C CA . LEU A 1 82 ? 1.648 -2.947 5.636 1.00 93.12 82 LEU A CA 1
ATOM 659 C C . LEU A 1 82 ? 2.788 -3.629 6.397 1.00 93.12 82 LEU A C 1
ATOM 661 O O . LEU A 1 82 ? 2.679 -4.806 6.734 1.00 93.12 82 LEU A O 1
ATOM 665 N N . HIS A 1 83 ? 3.862 -2.899 6.707 1.00 92.50 83 HIS A N 1
ATOM 666 C CA . HIS A 1 83 ? 4.947 -3.421 7.534 1.00 92.50 83 HIS A CA 1
ATOM 667 C C . HIS A 1 83 ? 4.439 -3.846 8.919 1.00 92.50 83 HIS A C 1
ATOM 669 O O . HIS A 1 83 ? 4.668 -4.980 9.329 1.00 92.50 83 HIS A O 1
ATOM 675 N N . ASN A 1 84 ? 3.680 -2.980 9.596 1.00 93.19 84 ASN A N 1
ATOM 676 C CA . ASN A 1 84 ? 3.117 -3.279 10.913 1.00 93.19 84 ASN A CA 1
ATOM 677 C C . ASN A 1 84 ? 2.186 -4.497 10.893 1.00 93.19 84 ASN A C 1
ATOM 679 O O . ASN A 1 84 ? 2.271 -5.328 11.791 1.00 93.19 84 ASN A O 1
ATOM 683 N N . LEU A 1 85 ? 1.329 -4.626 9.874 1.00 92.50 85 LEU A N 1
ATOM 684 C CA . LEU A 1 85 ? 0.429 -5.775 9.727 1.00 92.50 85 LEU A CA 1
ATOM 685 C C . LEU A 1 85 ? 1.200 -7.087 9.543 1.00 92.50 85 LEU A C 1
ATOM 687 O O . LEU A 1 85 ? 0.871 -8.081 10.180 1.00 92.50 85 LEU A O 1
ATOM 691 N N . ARG A 1 86 ? 2.259 -7.085 8.724 1.00 90.25 86 ARG A N 1
ATOM 692 C CA . ARG A 1 86 ? 3.117 -8.268 8.532 1.00 90.25 86 ARG A CA 1
ATOM 693 C C . ARG A 1 86 ? 3.842 -8.650 9.818 1.00 90.25 86 ARG A C 1
ATOM 695 O O . ARG A 1 86 ? 3.916 -9.827 10.143 1.00 90.25 86 ARG A O 1
ATOM 702 N N . THR A 1 87 ? 4.362 -7.663 10.545 1.00 92.38 87 THR A N 1
ATOM 703 C CA . THR A 1 87 ? 5.032 -7.895 11.829 1.00 92.38 87 THR A CA 1
ATOM 704 C C . THR A 1 87 ? 4.066 -8.446 12.875 1.00 92.38 87 THR A C 1
ATOM 706 O O . THR A 1 87 ? 4.429 -9.383 13.571 1.00 92.38 87 THR A O 1
ATOM 709 N N . GLN A 1 88 ? 2.841 -7.914 12.969 1.00 91.00 88 GLN A N 1
ATOM 710 C CA . GLN A 1 88 ? 1.811 -8.444 13.873 1.00 91.00 88 GLN A CA 1
ATOM 711 C C . GLN A 1 88 ? 1.482 -9.902 13.543 1.00 91.00 88 GLN A C 1
ATOM 713 O O . GLN A 1 88 ? 1.586 -10.745 14.421 1.00 91.00 88 GLN A O 1
ATOM 718 N N . PHE A 1 89 ? 1.206 -10.208 12.273 1.00 88.06 89 PHE A N 1
ATOM 719 C CA . PHE A 1 89 ? 0.894 -11.570 11.834 1.00 88.06 89 PHE A CA 1
ATOM 720 C C . PHE A 1 89 ? 2.027 -12.577 12.094 1.00 88.06 89 PHE A C 1
ATOM 722 O O . PHE A 1 89 ? 1.764 -13.717 12.441 1.00 88.06 89 PHE A O 1
ATOM 729 N N . ASN A 1 90 ? 3.290 -12.175 11.923 1.00 85.19 90 ASN A N 1
ATOM 730 C CA . ASN A 1 90 ? 4.433 -13.073 12.128 1.00 85.19 90 ASN A CA 1
ATOM 731 C C . ASN A 1 90 ? 4.797 -13.293 13.607 1.00 85.19 90 ASN A C 1
ATOM 733 O O . ASN A 1 90 ? 5.600 -14.177 13.897 1.00 85.19 90 ASN A O 1
ATOM 737 N N . ASN A 1 91 ? 4.300 -12.445 14.510 1.00 84.00 91 ASN A N 1
ATOM 738 C CA . ASN A 1 91 ? 4.605 -12.499 15.941 1.00 84.00 91 ASN A CA 1
ATOM 739 C C . ASN A 1 91 ? 3.535 -13.250 16.758 1.00 84.00 91 ASN A C 1
ATOM 741 O O . ASN A 1 91 ? 3.711 -13.394 17.969 1.00 84.00 91 ASN A O 1
ATOM 745 N N . GLU A 1 92 ? 2.449 -13.685 16.117 1.00 59.00 92 GLU A N 1
ATOM 746 C CA . GLU A 1 92 ? 1.398 -14.549 16.678 1.00 59.00 92 GLU A CA 1
ATOM 747 C C . GLU A 1 92 ? 1.671 -16.025 16.353 1.00 59.00 92 GLU A C 1
ATOM 749 O O . GLU A 1 92 ? 1.443 -16.866 17.253 1.00 59.00 92 GLU A O 1
#

Sequence (92 aa):
MDSNTSSTELTPKTEVDPDDTSKRVQWTSENTVKLIEVFEKECKELWDPKHHLNKDRAARQARLEHLAGVFATNSEEISRKLHNLRTQFNNE